Protein AF-A0A702IIJ9-F1 (afdb_monomer)

Foldseek 3Di:
DDDDDDDDDPDDDDDDDDDPVDDDDPAWDDDDLWIQGNVGWIADCVLVRDIPVVSVVVVCCVPPPPDVVVVVVVVVVVVCVVVVVVVCCCVVVPPDWDKDPDQWMKIADPVVRDIDTDHDDDPDDDDDDHPPD

Secondary structure (DSSP, 8-state):
-------SSSPPPP-----TT----SSPEEETTEEE-TTS-EEEGGGTSEEHHHHHHHHHHHHHSSHHHHHHHHHHHHHHHHHHHHHHHHHHS-S--EEE-SSSEEEE-TTT--EEEE----SSTT----S--

pLDDT: mean 83.51, std 12.26, range [48.66, 98.25]

Nearest PDB structures (foldseek):
  4a0t-assembly1_C  TM=9.825E-01  e=9.411E-02  Escherichia phage T7
  1o6w-assembly1_A  TM=2.059E-01  e=6.656E+00  Saccharomyces cerevisiae

Mean predicted aligned error: 14.14 Å

Sequence (133 aa):
MFIAVAFQDGGAVRIELRTANGLHMLTDIHFDNARMTTNGDIFSSVWGDNWLSIWITNQLNTRGTIDWINSELAIRDNNINTRATIDYVNQTFARKNTGSIQDWGWILDDSTGFIMQWGTLGNSNGTYNFPRA

Organism: NCBI:txid363569

Solvent-accessible surface area (backbone atoms only — not comparable to full-atom values): 8548 Å² total; per-residue (Å²): 137,86,85,88,82,88,76,94,64,99,68,88,84,83,82,84,87,83,55,100,85,54,90,83,66,97,52,64,50,72,58,84,92,27,34,37,43,75,88,70,45,38,37,27,65,94,45,72,72,29,42,44,65,59,40,50,52,51,55,45,51,60,73,69,71,46,60,64,60,49,52,54,46,53,54,49,50,54,53,48,55,55,48,51,52,51,51,49,45,54,67,76,61,40,70,69,63,47,69,46,96,53,81,57,18,36,40,35,39,63,88,77,68,48,72,52,75,51,60,72,88,61,102,58,90,85,71,83,80,66,88,69,134

Radius of gyration: 43.78 Å; Cα contacts (8 Å, |Δi|>4): 113; chains: 1; bounding box: 68×27×130 Å

Structure (mmCIF, N/CA/C/O backbone):
data_AF-A0A702IIJ9-F1
#
_entry.id   AF-A0A702IIJ9-F1
#
loop_
_atom_site.group_PDB
_atom_site.id
_atom_site.type_symbol
_atom_site.label_atom_id
_atom_site.label_alt_id
_atom_site.label_comp_id
_atom_site.label_asym_id
_atom_site.label_entity_id
_atom_site.label_seq_id
_atom_site.pdbx_PDB_ins_code
_atom_site.Cartn_x
_atom_site.Cartn_y
_atom_site.Cartn_z
_atom_site.occupancy
_atom_site.B_iso_or_equiv
_atom_site.auth_seq_id
_atom_site.auth_comp_id
_atom_site.auth_asym_id
_atom_site.auth_atom_id
_atom_site.pdbx_PDB_model_num
ATOM 1 N N . MET A 1 1 ? 31.260 4.445 -44.824 1.00 51.66 1 MET A N 1
ATOM 2 C CA . MET A 1 1 ? 31.973 3.276 -45.380 1.00 51.66 1 MET A CA 1
ATOM 3 C C . MET A 1 1 ? 31.012 2.106 -45.319 1.00 51.66 1 MET A C 1
ATOM 5 O O . MET A 1 1 ? 30.598 1.761 -44.223 1.00 51.66 1 MET A O 1
ATOM 9 N N . PHE A 1 2 ? 30.583 1.577 -46.461 1.00 48.66 2 PHE A N 1
ATOM 10 C CA . PHE A 1 2 ? 29.706 0.407 -46.504 1.00 48.66 2 PHE A CA 1
ATOM 11 C C . PHE A 1 2 ? 30.565 -0.811 -46.823 1.00 48.66 2 PHE A C 1
ATOM 13 O O . PHE A 1 2 ? 31.292 -0.803 -47.813 1.00 48.66 2 PHE A O 1
ATOM 20 N N . ILE A 1 3 ? 30.510 -1.829 -45.967 1.00 74.62 3 ILE A N 1
ATOM 21 C CA . ILE A 1 3 ? 31.056 -3.149 -46.274 1.00 74.62 3 ILE A CA 1
ATOM 22 C C . ILE A 1 3 ? 29.871 -3.989 -46.741 1.00 74.62 3 ILE A C 1
ATOM 24 O O . ILE A 1 3 ? 28.951 -4.244 -45.968 1.00 74.62 3 ILE A O 1
ATOM 28 N N . ALA A 1 4 ? 29.884 -4.389 -48.009 1.00 67.50 4 ALA A N 1
ATOM 29 C CA . ALA A 1 4 ? 28.966 -5.392 -48.525 1.00 67.50 4 ALA A CA 1
ATOM 30 C C . ALA A 1 4 ? 29.606 -6.773 -48.331 1.00 67.50 4 ALA A C 1
ATOM 32 O O . ALA A 1 4 ? 30.689 -7.029 -48.857 1.00 67.50 4 ALA A O 1
ATOM 33 N N . VAL A 1 5 ? 28.948 -7.648 -47.569 1.00 71.88 5 VAL A N 1
ATOM 34 C CA . VAL A 1 5 ? 29.331 -9.059 -47.417 1.00 71.88 5 VAL A CA 1
ATOM 35 C C . VAL A 1 5 ? 28.232 -9.905 -48.048 1.00 71.88 5 VAL A C 1
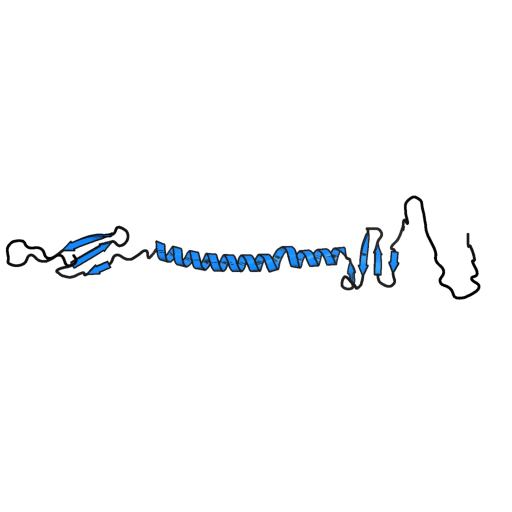ATOM 37 O O . VAL A 1 5 ? 27.071 -9.782 -47.666 1.00 71.88 5 VAL A O 1
ATOM 40 N N . ALA A 1 6 ? 28.589 -10.739 -49.025 1.00 70.94 6 ALA A N 1
ATOM 41 C CA . ALA A 1 6 ? 27.683 -11.724 -49.606 1.00 70.94 6 ALA A CA 1
ATOM 42 C C . ALA A 1 6 ? 27.906 -13.078 -48.921 1.00 70.94 6 ALA A C 1
ATOM 44 O O . ALA A 1 6 ? 29.044 -13.537 -48.819 1.00 70.94 6 ALA A O 1
ATOM 45 N N . PHE A 1 7 ? 26.827 -13.709 -48.460 1.00 73.00 7 PHE A N 1
ATOM 46 C CA . PHE A 1 7 ? 26.856 -15.051 -47.876 1.00 73.00 7 PHE A CA 1
ATOM 47 C C . PHE A 1 7 ? 26.282 -16.043 -48.884 1.00 73.00 7 PHE A C 1
ATOM 49 O O . PHE A 1 7 ? 25.257 -15.768 -49.506 1.00 73.00 7 PHE A O 1
ATOM 56 N N . GLN A 1 8 ? 26.986 -17.158 -49.081 1.00 71.94 8 GLN A N 1
ATOM 57 C CA . GLN A 1 8 ? 26.745 -18.057 -50.209 1.00 71.94 8 GLN A CA 1
ATOM 58 C C . GLN A 1 8 ? 25.573 -19.022 -49.980 1.00 71.94 8 GLN A C 1
ATOM 60 O O . GLN A 1 8 ? 24.972 -19.444 -50.954 1.00 71.94 8 GLN A O 1
ATOM 65 N N . ASP A 1 9 ? 25.187 -19.278 -48.726 1.00 73.62 9 ASP A N 1
ATOM 66 C CA . ASP A 1 9 ? 24.079 -20.162 -48.348 1.00 73.62 9 ASP A CA 1
ATOM 67 C C . ASP A 1 9 ? 23.432 -19.661 -47.044 1.00 73.62 9 ASP A C 1
ATOM 69 O O . ASP A 1 9 ? 24.112 -19.036 -46.229 1.00 73.62 9 ASP A O 1
ATOM 73 N N . GLY A 1 10 ? 22.129 -19.910 -46.849 1.00 72.69 10 GLY A N 1
ATOM 74 C CA . GLY A 1 10 ? 21.244 -19.324 -45.818 1.00 72.69 10 GLY A CA 1
ATOM 75 C C . GLY A 1 10 ? 21.543 -19.628 -44.337 1.00 72.69 10 GLY A C 1
ATOM 76 O O . GLY A 1 10 ? 20.629 -19.936 -43.576 1.00 72.69 10 GLY A O 1
ATOM 77 N N . GLY A 1 11 ? 22.803 -19.551 -43.913 1.00 76.19 11 GLY A N 1
ATOM 78 C CA . GLY A 1 11 ? 23.234 -19.641 -42.520 1.00 76.19 11 GLY A CA 1
ATOM 79 C C . GLY A 1 11 ? 23.024 -18.341 -41.733 1.00 76.19 11 GLY A C 1
ATOM 80 O O . GLY A 1 11 ? 22.911 -17.250 -42.292 1.00 76.19 11 GLY A O 1
ATOM 81 N N . ALA A 1 12 ? 22.983 -18.456 -40.404 1.00 77.31 12 ALA A N 1
ATOM 82 C CA . ALA A 1 12 ? 22.857 -17.309 -39.510 1.00 77.31 12 ALA A CA 1
ATOM 83 C C . ALA A 1 12 ? 24.134 -16.450 -39.521 1.00 77.31 12 ALA A C 1
ATOM 85 O O . ALA A 1 12 ? 25.235 -16.944 -39.275 1.00 77.31 12 ALA A O 1
ATOM 86 N N . VAL A 1 13 ? 23.982 -15.145 -39.756 1.00 80.38 13 VAL A N 1
ATOM 87 C CA . VAL A 1 13 ? 25.082 -14.180 -39.655 1.00 80.38 13 VAL A CA 1
ATOM 88 C C . VAL A 1 13 ? 25.262 -13.789 -38.192 1.00 80.38 13 VAL A C 1
ATOM 90 O O . VAL A 1 13 ? 24.379 -13.183 -37.585 1.00 80.38 13 VAL A O 1
ATOM 93 N N . ARG A 1 14 ? 26.424 -14.108 -37.619 1.00 84.81 14 ARG A N 1
ATOM 94 C CA . ARG A 1 14 ? 26.823 -13.619 -36.296 1.00 84.81 14 ARG A CA 1
ATOM 95 C C . ARG A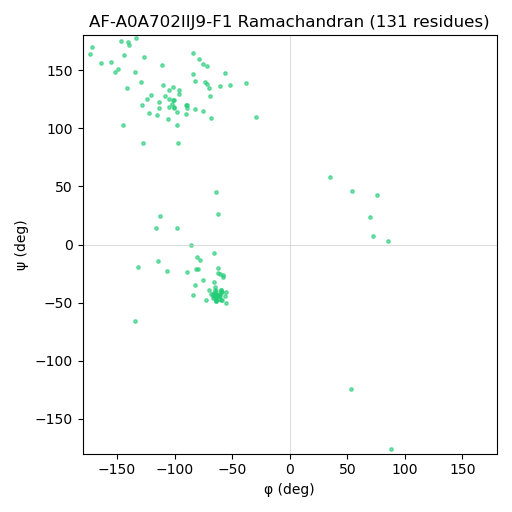 1 14 ? 27.568 -12.298 -36.457 1.00 84.81 14 ARG A C 1
ATOM 97 O O . ARG A 1 14 ? 28.636 -12.266 -37.060 1.00 84.81 14 ARG A O 1
ATOM 104 N N . ILE A 1 15 ? 27.022 -11.225 -35.891 1.00 83.06 15 ILE A N 1
ATOM 105 C CA . ILE A 1 15 ? 27.700 -9.927 -35.810 1.00 83.06 15 ILE A CA 1
ATOM 106 C C . ILE A 1 15 ? 28.187 -9.738 -34.377 1.00 83.06 15 ILE A C 1
ATOM 108 O O . ILE A 1 15 ? 27.392 -9.703 -33.441 1.00 83.06 15 ILE A O 1
ATOM 112 N N . GLU A 1 16 ? 29.501 -9.621 -34.205 1.00 85.81 16 GLU A N 1
ATOM 113 C CA . GLU A 1 16 ? 30.119 -9.284 -32.925 1.00 85.81 16 GLU A CA 1
ATOM 114 C C . GLU A 1 16 ? 30.543 -7.815 -32.921 1.00 85.81 16 GLU A C 1
ATOM 116 O O . GLU A 1 16 ? 31.367 -7.394 -33.733 1.00 85.81 16 GLU A O 1
ATOM 121 N N . LEU A 1 17 ? 30.007 -7.036 -31.982 1.00 82.00 17 LEU A N 1
ATOM 122 C CA . LEU A 1 17 ? 30.430 -5.660 -31.733 1.00 82.00 17 LEU A CA 1
ATOM 123 C C . LEU A 1 17 ? 31.258 -5.638 -30.446 1.00 82.00 17 LEU A C 1
ATOM 125 O O . LEU A 1 17 ? 30.721 -5.814 -29.353 1.00 82.00 17 LEU A O 1
ATOM 129 N N . ARG A 1 18 ? 32.575 -5.442 -30.569 1.00 82.44 18 ARG A N 1
ATOM 130 C CA . ARG A 1 18 ? 33.504 -5.398 -29.430 1.00 82.44 18 ARG A CA 1
ATOM 131 C C . ARG A 1 18 ? 34.282 -4.089 -29.440 1.00 82.44 18 ARG A C 1
ATOM 133 O O . ARG A 1 18 ? 34.937 -3.766 -30.426 1.00 82.44 18 ARG A O 1
ATOM 140 N N . THR A 1 19 ? 34.240 -3.355 -28.333 1.00 83.12 19 THR A N 1
ATOM 141 C CA . THR A 1 19 ? 35.100 -2.185 -28.096 1.00 83.12 19 THR A CA 1
ATOM 142 C C . THR A 1 19 ? 35.827 -2.351 -26.760 1.00 83.12 19 THR A C 1
ATOM 144 O O . THR A 1 19 ? 35.402 -3.151 -25.924 1.00 83.12 19 THR A O 1
ATOM 147 N N . ALA A 1 20 ? 36.911 -1.599 -26.542 1.00 87.81 20 ALA A N 1
ATOM 148 C CA . ALA A 1 20 ? 37.673 -1.643 -25.290 1.00 87.81 20 ALA A CA 1
ATOM 149 C C . ALA A 1 20 ? 36.843 -1.245 -24.052 1.00 87.81 20 ALA A C 1
ATOM 151 O O . ALA A 1 20 ? 37.143 -1.699 -22.953 1.00 87.81 20 ALA A O 1
ATOM 152 N N . ASN A 1 21 ? 35.783 -0.450 -24.240 1.00 87.94 21 ASN A N 1
ATOM 153 C CA . ASN A 1 21 ? 34.980 0.135 -23.162 1.00 87.94 21 ASN A CA 1
ATOM 154 C C . ASN A 1 21 ? 33.520 -0.359 -23.161 1.00 87.94 21 ASN A C 1
ATOM 156 O O . ASN A 1 21 ? 32.675 0.243 -22.504 1.00 87.94 21 ASN A O 1
ATOM 160 N N . GLY A 1 22 ? 33.208 -1.427 -23.904 1.00 84.25 22 GLY A N 1
ATOM 161 C CA . GLY A 1 22 ? 31.846 -1.957 -24.045 1.00 84.25 22 GLY A CA 1
ATOM 162 C C . GLY A 1 22 ? 31.032 -1.317 -25.177 1.00 84.25 22 GLY A C 1
ATOM 163 O O . GLY A 1 22 ? 31.536 -0.522 -25.971 1.00 84.25 22 GLY A O 1
ATOM 164 N N . LEU A 1 23 ? 29.763 -1.703 -25.299 1.00 85.81 23 LEU A N 1
ATOM 165 C CA . LEU A 1 23 ? 28.845 -1.142 -26.292 1.00 85.81 23 LEU A CA 1
ATOM 166 C C . LEU A 1 23 ? 28.124 0.067 -25.683 1.00 85.81 23 LEU A C 1
ATOM 168 O O . LEU A 1 23 ? 27.327 -0.095 -24.765 1.00 85.81 23 LEU A O 1
ATOM 172 N N . HIS A 1 24 ? 28.407 1.266 -26.192 1.00 85.75 24 HIS A N 1
ATOM 173 C CA . HIS A 1 24 ? 27.755 2.509 -25.764 1.00 85.75 24 HIS A CA 1
ATOM 174 C C . HIS A 1 24 ? 26.699 2.896 -26.792 1.00 85.75 24 HIS A C 1
ATOM 176 O O . HIS A 1 24 ? 27.020 3.042 -27.972 1.00 85.75 24 HIS A O 1
ATOM 182 N N . MET A 1 25 ? 25.453 3.065 -26.355 1.00 81.94 25 MET A N 1
ATOM 183 C CA . MET A 1 25 ? 24.362 3.516 -27.217 1.00 81.94 25 MET A CA 1
ATOM 184 C C . MET A 1 25 ? 23.987 4.952 -26.858 1.00 81.94 25 MET A C 1
ATOM 186 O O . MET A 1 25 ? 23.778 5.280 -25.696 1.00 81.94 25 MET A O 1
ATOM 190 N N . LEU A 1 26 ? 23.948 5.818 -27.871 1.00 88.94 26 LEU A N 1
ATOM 191 C CA . LEU A 1 26 ? 23.576 7.234 -27.734 1.00 88.94 26 LEU A CA 1
ATOM 192 C C . LEU A 1 26 ? 22.051 7.431 -27.682 1.00 88.94 26 LEU A C 1
ATOM 194 O O . LEU A 1 26 ? 21.575 8.527 -27.404 1.00 88.94 26 LEU A O 1
ATOM 198 N N . THR A 1 27 ? 21.301 6.372 -27.980 1.00 93.38 27 THR A N 1
ATOM 199 C CA . THR A 1 27 ? 19.841 6.321 -28.058 1.00 93.38 27 THR A CA 1
ATOM 200 C C . THR A 1 27 ? 19.344 5.009 -27.461 1.00 93.38 27 THR A C 1
ATOM 202 O O . THR A 1 27 ? 20.139 4.122 -27.145 1.00 93.38 27 THR A O 1
ATOM 205 N N . ASP A 1 28 ? 18.027 4.877 -27.356 1.00 94.81 28 ASP A N 1
ATOM 206 C CA . ASP A 1 28 ? 17.367 3.672 -26.869 1.00 94.81 28 ASP A CA 1
ATOM 207 C C . ASP A 1 28 ? 17.750 2.422 -27.676 1.00 94.81 28 ASP A C 1
ATOM 209 O O . ASP A 1 28 ? 17.974 2.472 -28.892 1.00 94.81 28 ASP A O 1
ATOM 213 N N . ILE A 1 29 ? 17.782 1.281 -26.987 1.00 93.75 29 ILE A N 1
ATOM 214 C CA . ILE A 1 29 ? 17.939 -0.043 -27.594 1.00 93.75 29 ILE A CA 1
ATOM 215 C C . ILE A 1 29 ? 16.561 -0.686 -27.673 1.00 93.75 29 ILE A C 1
ATOM 217 O O . ILE A 1 29 ? 15.947 -0.935 -26.638 1.00 93.75 29 ILE A O 1
ATOM 221 N N . HIS A 1 30 ? 16.089 -0.969 -28.885 1.00 95.38 30 HIS A N 1
ATOM 222 C CA . HIS A 1 30 ? 14.775 -1.562 -29.126 1.00 95.38 30 HIS A CA 1
ATOM 223 C C . HIS A 1 30 ? 14.875 -3.065 -29.410 1.00 95.38 30 HIS A C 1
ATOM 225 O O . HIS A 1 30 ? 15.698 -3.507 -30.211 1.00 95.38 30 HIS A O 1
ATOM 231 N N . PHE A 1 31 ? 13.981 -3.829 -28.791 1.00 94.81 31 PHE A N 1
ATOM 232 C CA . PHE A 1 31 ? 13.729 -5.244 -29.037 1.00 94.81 31 PHE A CA 1
ATOM 233 C C . PHE A 1 31 ? 12.231 -5.398 -29.290 1.00 94.81 31 PHE A C 1
ATOM 235 O O . PHE A 1 31 ? 11.453 -5.602 -28.357 1.00 94.81 31 PHE A O 1
ATOM 242 N N . ASP A 1 32 ? 11.833 -5.235 -30.554 1.00 95.56 32 ASP A N 1
ATOM 243 C CA . ASP A 1 32 ? 10.424 -5.078 -30.926 1.00 95.56 32 ASP A CA 1
ATOM 244 C C . ASP A 1 32 ? 9.775 -3.937 -30.104 1.00 95.56 32 ASP A C 1
ATOM 246 O O . ASP A 1 32 ? 10.307 -2.821 -30.082 1.00 95.56 32 ASP A O 1
ATOM 250 N N . ASN A 1 33 ? 8.677 -4.200 -29.389 1.00 94.81 33 ASN A N 1
ATOM 251 C CA . ASN A 1 33 ? 7.994 -3.206 -28.560 1.00 94.81 33 ASN A CA 1
ATOM 252 C C . ASN A 1 33 ? 8.687 -2.935 -27.206 1.00 94.81 33 ASN A C 1
ATOM 254 O O . ASN A 1 33 ? 8.367 -1.955 -26.528 1.00 94.81 33 ASN A O 1
ATOM 258 N N . ALA A 1 34 ? 9.634 -3.782 -26.790 1.00 97.94 34 ALA A N 1
ATOM 259 C CA . ALA A 1 34 ? 10.428 -3.555 -25.586 1.00 97.94 34 ALA A CA 1
ATOM 260 C C . ALA A 1 34 ? 11.613 -2.631 -25.888 1.00 97.94 34 ALA A C 1
ATOM 262 O O . ALA A 1 34 ? 12.186 -2.668 -26.978 1.00 97.94 34 ALA A O 1
ATOM 263 N N . ARG A 1 35 ? 12.014 -1.802 -24.921 1.00 96.69 35 ARG A N 1
ATOM 264 C CA . ARG A 1 35 ? 13.185 -0.929 -25.089 1.00 96.69 35 ARG A CA 1
ATOM 265 C C . ARG A 1 35 ? 13.879 -0.602 -23.778 1.00 96.69 35 ARG A C 1
ATOM 267 O O . ARG A 1 35 ? 13.224 -0.490 -22.745 1.00 96.69 35 ARG A O 1
ATOM 274 N N . MET A 1 36 ? 15.192 -0.409 -23.854 1.00 96.94 36 MET A N 1
ATOM 275 C CA . MET A 1 36 ? 16.000 0.190 -22.793 1.00 96.94 36 MET A CA 1
ATOM 276 C C . MET A 1 36 ? 16.359 1.618 -23.193 1.00 96.94 36 MET A C 1
ATOM 278 O O . MET A 1 36 ? 16.917 1.826 -24.272 1.00 96.94 36 MET A O 1
ATOM 282 N N . THR A 1 37 ? 16.051 2.585 -22.337 1.00 95.25 37 THR A N 1
ATOM 283 C CA . THR A 1 37 ? 16.351 4.002 -22.564 1.00 95.25 37 THR A CA 1
ATOM 284 C C . THR A 1 37 ? 17.774 4.369 -22.164 1.00 95.25 37 THR A C 1
ATOM 286 O O . THR A 1 37 ? 18.446 3.655 -21.419 1.00 95.25 37 THR A O 1
ATOM 289 N N . THR A 1 38 ? 18.236 5.537 -22.607 1.00 93.94 38 THR A N 1
ATOM 290 C CA . THR A 1 38 ? 19.573 6.071 -22.273 1.00 93.94 38 THR A CA 1
ATOM 291 C C . THR A 1 38 ? 19.798 6.333 -20.778 1.00 93.94 38 THR A C 1
ATOM 293 O O . THR A 1 38 ? 20.942 6.374 -20.333 1.00 93.94 38 THR A O 1
ATOM 296 N N . ASN A 1 39 ? 18.731 6.473 -19.986 1.00 94.12 39 ASN A N 1
ATOM 297 C CA . ASN A 1 39 ? 18.802 6.569 -18.523 1.00 94.12 39 ASN A CA 1
ATOM 298 C C . ASN A 1 39 ? 18.821 5.195 -17.812 1.00 94.12 39 ASN A C 1
ATOM 300 O O . ASN A 1 39 ? 18.869 5.157 -16.585 1.00 94.12 39 ASN A O 1
ATOM 304 N N . GLY A 1 40 ? 18.770 4.087 -18.560 1.00 94.38 40 GLY A N 1
ATOM 305 C CA . GLY A 1 40 ? 18.794 2.720 -18.036 1.00 94.38 40 GLY A CA 1
ATOM 306 C C . GLY A 1 40 ? 17.437 2.147 -17.613 1.00 94.38 40 GLY A C 1
ATOM 307 O O . GLY A 1 40 ? 17.400 1.019 -17.125 1.00 94.38 40 GLY A O 1
ATOM 308 N N . ASP A 1 41 ? 16.333 2.877 -17.791 1.00 97.44 41 ASP A N 1
ATOM 309 C CA . ASP A 1 41 ? 14.992 2.329 -17.561 1.00 97.44 41 ASP A CA 1
ATOM 310 C C . ASP A 1 41 ? 14.572 1.386 -18.701 1.00 97.44 41 ASP A C 1
ATOM 312 O O . ASP A 1 41 ? 15.073 1.463 -19.826 1.00 97.44 41 ASP A O 1
ATOM 316 N N . ILE A 1 42 ? 13.667 0.455 -18.405 1.00 98.00 42 ILE A N 1
ATOM 317 C CA . ILE A 1 42 ? 13.283 -0.618 -19.326 1.00 98.00 42 ILE A CA 1
ATOM 318 C C . ILE A 1 42 ? 11.767 -0.647 -19.461 1.00 98.00 42 ILE A C 1
ATOM 320 O O . ILE A 1 42 ? 11.055 -0.884 -18.489 1.00 98.00 42 ILE A O 1
ATOM 324 N N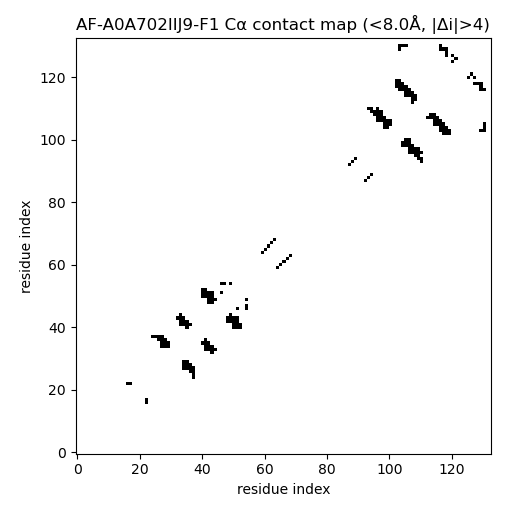 . PHE A 1 43 ? 11.268 -0.465 -20.679 1.00 98.19 43 PHE A N 1
ATOM 325 C CA . PHE A 1 43 ? 9.860 -0.640 -21.021 1.00 98.19 43 PHE A CA 1
ATOM 326 C C . PHE A 1 43 ? 9.624 -2.035 -21.605 1.00 98.19 43 PHE A C 1
ATOM 328 O O . PHE A 1 43 ? 10.367 -2.467 -22.490 1.00 98.19 43 PHE A O 1
ATOM 335 N N . SER A 1 44 ? 8.587 -2.734 -21.139 1.00 98.25 44 SER A N 1
ATOM 336 C CA . SER A 1 44 ? 8.202 -4.051 -21.663 1.00 98.25 44 SER A CA 1
ATOM 337 C C . SER A 1 44 ? 6.785 -4.446 -21.238 1.00 98.25 44 SER A C 1
ATOM 339 O O . SER A 1 44 ? 6.304 -4.033 -20.181 1.00 98.25 44 SER A O 1
ATOM 341 N N . SER A 1 45 ? 6.157 -5.336 -22.009 1.00 97.38 45 SER A N 1
ATOM 342 C CA . SER A 1 45 ? 4.901 -5.999 -21.639 1.00 97.38 45 SER A CA 1
ATOM 343 C C . SER A 1 45 ? 5.035 -6.872 -20.386 1.00 97.38 45 SER A C 1
ATOM 345 O O . SER A 1 45 ? 4.067 -7.036 -19.648 1.00 97.38 45 SER A O 1
ATOM 347 N N . VAL A 1 46 ? 6.248 -7.352 -20.069 1.00 97.25 46 VAL A N 1
ATOM 348 C CA . VAL A 1 46 ? 6.554 -8.069 -18.810 1.00 97.25 46 VAL A CA 1
ATOM 349 C C . VAL A 1 46 ? 6.239 -7.211 -17.577 1.00 97.25 46 VAL A C 1
ATOM 351 O O . VAL A 1 46 ? 5.882 -7.738 -16.526 1.00 97.25 46 VAL A O 1
ATOM 354 N N . TRP A 1 47 ? 6.307 -5.886 -17.717 1.00 96.62 47 TRP A N 1
ATOM 355 C CA . TRP A 1 47 ? 6.001 -4.915 -16.665 1.00 96.62 47 TRP A CA 1
ATOM 356 C C . TRP A 1 47 ? 4.574 -4.352 -16.775 1.00 96.62 47 TRP A C 1
ATOM 358 O O . TRP A 1 47 ? 4.261 -3.351 -16.132 1.00 96.62 47 TRP A O 1
ATOM 368 N N . GLY A 1 48 ? 3.707 -4.982 -17.581 1.00 96.12 48 GLY A N 1
ATOM 369 C CA . GLY A 1 48 ? 2.339 -4.528 -17.843 1.00 96.12 48 GLY A CA 1
ATOM 370 C C . GLY A 1 48 ? 2.273 -3.341 -18.802 1.00 96.12 48 GLY A C 1
ATOM 371 O O . GLY A 1 48 ? 1.548 -2.389 -18.534 1.00 96.12 48 GLY A O 1
ATOM 372 N N . ASP A 1 49 ? 3.075 -3.381 -19.872 1.00 96.94 49 ASP A N 1
ATOM 373 C CA . ASP A 1 49 ? 3.249 -2.286 -20.838 1.00 96.94 49 ASP A CA 1
ATOM 374 C C . ASP A 1 49 ? 3.641 -0.971 -20.151 1.00 96.94 49 ASP A C 1
ATOM 376 O O . ASP A 1 49 ? 3.095 0.104 -20.410 1.00 96.94 49 ASP A O 1
ATOM 380 N N . ASN A 1 50 ? 4.604 -1.075 -19.234 1.00 97.62 50 ASN A N 1
ATOM 381 C CA . ASN A 1 50 ? 5.053 0.030 -18.402 1.00 97.62 50 ASN A CA 1
ATOM 382 C C . ASN A 1 50 ? 6.579 0.023 -18.225 1.00 97.62 50 ASN A C 1
ATOM 384 O O . ASN A 1 50 ? 7.277 -0.912 -18.628 1.00 97.62 50 ASN A O 1
ATOM 388 N N . TRP A 1 51 ? 7.097 1.091 -17.627 1.00 98.19 51 TRP A N 1
ATOM 389 C CA . TRP A 1 51 ? 8.494 1.198 -17.227 1.00 98.19 51 TRP A CA 1
ATOM 390 C C . TRP A 1 51 ? 8.777 0.337 -15.995 1.00 98.19 51 TRP A C 1
ATOM 392 O O . TRP A 1 51 ? 7.982 0.305 -15.050 1.00 98.19 51 TRP A O 1
ATOM 402 N N . LEU A 1 52 ? 9.931 -0.332 -15.987 1.00 98.00 52 LEU A N 1
ATOM 403 C CA . LEU A 1 52 ? 10.399 -1.157 -14.877 1.00 98.00 52 LEU A CA 1
ATOM 404 C C . LEU A 1 52 ? 10.440 -0.351 -13.576 1.00 98.00 52 LEU A C 1
ATOM 406 O O . LEU A 1 52 ? 10.015 -0.855 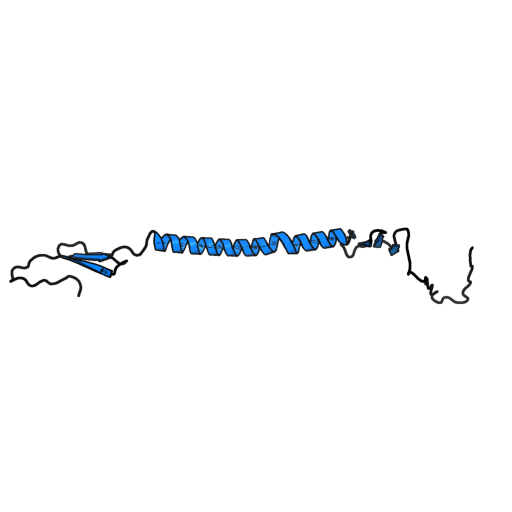-12.538 1.00 98.00 52 LEU A O 1
ATOM 410 N N . SER A 1 53 ? 10.890 0.905 -13.632 1.00 97.62 53 SER A N 1
ATOM 411 C CA . SER A 1 53 ? 10.889 1.811 -12.478 1.00 97.62 53 SER A CA 1
ATOM 412 C C . SER A 1 53 ? 9.496 1.961 -11.850 1.00 97.62 53 SER A C 1
ATOM 414 O O . SER A 1 53 ? 9.329 1.736 -10.651 1.00 97.62 53 SER A O 1
ATOM 416 N N . ILE A 1 54 ? 8.477 2.248 -12.665 1.00 97.31 54 ILE A N 1
ATOM 417 C CA . ILE A 1 54 ? 7.080 2.398 -12.234 1.00 97.31 54 ILE A CA 1
ATOM 418 C C . ILE A 1 54 ? 6.538 1.078 -11.687 1.00 97.31 54 ILE A C 1
ATOM 420 O O . ILE A 1 54 ? 5.894 1.059 -10.636 1.00 97.31 54 ILE A O 1
ATOM 424 N N . TRP A 1 55 ? 6.811 -0.037 -12.369 1.00 96.94 55 TRP A N 1
ATOM 425 C CA . TRP A 1 55 ? 6.393 -1.356 -11.904 1.00 96.94 55 TRP A CA 1
ATOM 426 C C . TRP A 1 55 ? 6.983 -1.671 -10.524 1.00 96.94 55 TRP A C 1
ATOM 428 O O . TRP A 1 55 ? 6.228 -2.034 -9.621 1.00 96.94 55 TRP A O 1
ATOM 438 N N . ILE A 1 56 ? 8.290 -1.453 -10.318 1.00 95.56 56 ILE A N 1
ATOM 439 C CA . ILE A 1 56 ? 8.956 -1.641 -9.019 1.00 95.56 56 ILE A CA 1
ATOM 440 C C . ILE A 1 56 ? 8.318 -0.745 -7.956 1.00 95.56 56 ILE A C 1
ATOM 442 O O . ILE A 1 56 ? 7.983 -1.235 -6.877 1.00 95.56 56 ILE A O 1
ATOM 446 N N . THR A 1 57 ? 8.101 0.542 -8.245 1.00 93.81 57 THR A N 1
ATOM 447 C CA . THR A 1 57 ? 7.435 1.467 -7.316 1.00 93.81 57 THR A CA 1
ATOM 448 C C . THR A 1 57 ? 6.057 0.953 -6.907 1.00 93.81 57 THR A C 1
ATOM 450 O O . THR A 1 57 ? 5.743 0.934 -5.719 1.00 93.81 57 THR A O 1
ATOM 453 N N . ASN A 1 58 ? 5.257 0.460 -7.851 1.00 91.38 58 ASN A N 1
ATOM 454 C CA . ASN A 1 58 ? 3.945 -0.109 -7.550 1.00 91.38 58 ASN A CA 1
ATOM 455 C C . ASN A 1 58 ? 4.051 -1.378 -6.693 1.00 91.38 58 ASN A C 1
ATOM 457 O O . ASN A 1 58 ? 3.336 -1.492 -5.700 1.00 91.38 58 ASN A O 1
ATOM 461 N N . GLN A 1 59 ? 4.978 -2.294 -7.006 1.00 89.56 59 GLN A N 1
ATOM 462 C CA . GLN A 1 59 ? 5.205 -3.496 -6.191 1.00 89.56 59 GLN A CA 1
ATOM 463 C C . GLN A 1 59 ? 5.606 -3.149 -4.752 1.00 89.56 59 GLN A C 1
ATOM 465 O O . GLN A 1 59 ? 5.139 -3.787 -3.806 1.00 89.56 59 GLN A O 1
ATOM 470 N N . LEU A 1 60 ? 6.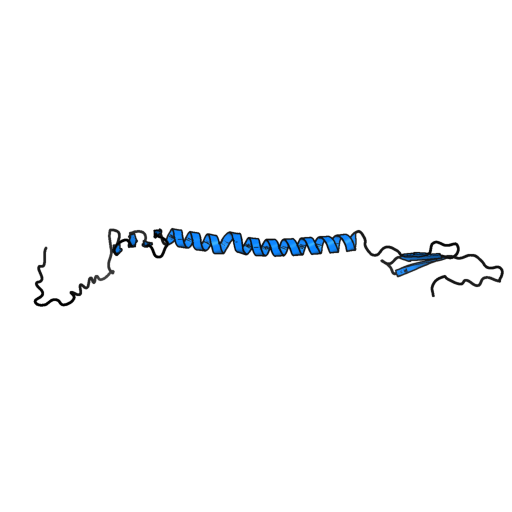461 -2.139 -4.575 1.00 88.12 60 LEU A N 1
ATOM 471 C CA . LEU A 1 60 ? 6.888 -1.672 -3.258 1.00 88.12 60 LEU A CA 1
ATOM 472 C C . LEU A 1 60 ? 5.758 -0.965 -2.508 1.00 88.12 60 LEU A C 1
ATOM 474 O O . LEU A 1 60 ? 5.606 -1.200 -1.315 1.00 88.12 60 LEU A O 1
ATOM 478 N N . ASN A 1 61 ? 4.928 -0.172 -3.187 1.00 83.38 61 ASN A N 1
ATOM 479 C CA . ASN A 1 61 ? 3.770 0.478 -2.570 1.00 83.38 61 ASN A CA 1
ATOM 480 C C . ASN A 1 61 ? 2.719 -0.539 -2.102 1.00 83.38 61 ASN A C 1
ATOM 482 O O . ASN A 1 61 ? 2.167 -0.399 -1.014 1.00 83.38 61 ASN A O 1
ATOM 486 N N . THR A 1 62 ? 2.479 -1.602 -2.873 1.00 80.94 62 THR A N 1
ATOM 487 C CA . THR A 1 62 ? 1.567 -2.681 -2.464 1.00 80.94 62 THR A CA 1
ATOM 488 C C . THR A 1 62 ? 2.128 -3.488 -1.291 1.00 80.94 62 THR A C 1
ATOM 490 O O . THR A 1 62 ? 1.397 -3.827 -0.365 1.00 80.94 62 THR A O 1
ATOM 493 N N . ARG A 1 63 ? 3.429 -3.813 -1.304 1.00 69.56 63 ARG A N 1
ATOM 494 C CA . ARG A 1 63 ? 4.036 -4.716 -0.306 1.00 69.56 63 ARG A CA 1
ATOM 495 C C . ARG A 1 63 ? 4.550 -4.010 0.949 1.00 69.56 63 ARG A C 1
ATOM 497 O O . ARG A 1 63 ? 4.711 -4.664 1.974 1.00 69.56 63 ARG A O 1
ATOM 504 N N . GLY A 1 64 ? 4.860 -2.720 0.861 1.00 65.88 64 GLY A N 1
ATOM 505 C CA . GLY A 1 64 ? 5.681 -2.014 1.841 1.00 65.88 64 GLY A CA 1
ATOM 506 C C . GLY A 1 64 ? 4.947 -1.057 2.775 1.00 65.88 64 GLY A C 1
ATOM 507 O O . GLY A 1 64 ? 5.488 -0.781 3.841 1.00 65.88 64 GLY A O 1
ATOM 508 N N . THR A 1 65 ? 3.761 -0.541 2.432 1.00 68.50 65 THR A N 1
ATOM 509 C CA . THR A 1 65 ? 3.281 0.675 3.122 1.00 68.50 65 THR A CA 1
ATOM 510 C C . THR A 1 65 ? 1.855 0.680 3.644 1.00 68.50 65 THR A C 1
ATOM 512 O O . THR A 1 65 ? 1.590 1.498 4.519 1.00 68.50 65 THR A O 1
ATOM 515 N N . ILE A 1 66 ? 0.933 -0.172 3.187 1.00 69.88 66 ILE A N 1
ATOM 516 C CA . ILE A 1 66 ? -0.480 0.013 3.570 1.00 69.88 66 ILE A CA 1
ATOM 517 C C . ILE A 1 66 ? -1.127 -1.300 3.997 1.00 69.88 66 ILE A C 1
ATOM 519 O O . ILE A 1 66 ? -1.421 -1.461 5.174 1.00 69.88 66 ILE A O 1
ATOM 523 N N . ASP A 1 67 ? -1.290 -2.279 3.114 1.00 82.94 67 ASP A N 1
ATOM 524 C CA . ASP A 1 67 ? -2.248 -3.356 3.408 1.00 82.94 67 ASP A CA 1
ATOM 525 C C . ASP A 1 67 ? -1.784 -4.329 4.496 1.00 82.94 67 ASP A C 1
ATOM 527 O O . ASP A 1 67 ? -2.525 -4.607 5.440 1.00 82.94 67 ASP A O 1
ATOM 531 N N . TRP A 1 68 ? -0.541 -4.816 4.416 1.00 84.19 68 TRP A N 1
ATOM 532 C CA . TRP A 1 68 ? -0.028 -5.749 5.424 1.00 84.19 68 TRP A CA 1
ATOM 533 C C . TRP A 1 68 ? 0.122 -5.078 6.795 1.00 84.19 68 TRP A C 1
ATOM 535 O O . TRP A 1 68 ? -0.350 -5.606 7.798 1.00 84.19 68 TRP A O 1
ATOM 545 N N . ILE A 1 69 ? 0.708 -3.878 6.838 1.00 86.38 69 ILE A N 1
ATOM 546 C CA . ILE A 1 69 ? 0.869 -3.117 8.084 1.00 86.38 69 ILE A CA 1
ATOM 547 C C . ILE A 1 69 ? -0.499 -2.786 8.690 1.00 86.38 69 ILE A C 1
ATOM 549 O O . ILE A 1 69 ? -0.688 -2.988 9.886 1.00 86.38 69 ILE A O 1
ATOM 553 N N . ASN A 1 70 ? -1.470 -2.342 7.888 1.00 88.56 70 ASN A N 1
ATOM 554 C CA . ASN A 1 70 ? -2.817 -2.041 8.376 1.00 88.56 70 ASN A CA 1
ATOM 555 C C . ASN A 1 70 ? -3.534 -3.290 8.893 1.00 88.56 70 ASN A C 1
ATOM 557 O O . ASN A 1 70 ? -4.226 -3.206 9.903 1.00 88.56 70 ASN A O 1
ATOM 561 N N . SER A 1 71 ? -3.342 -4.450 8.257 1.00 90.06 71 SER A N 1
ATOM 562 C CA . SER A 1 71 ? -3.866 -5.725 8.758 1.00 90.06 71 SER A CA 1
ATOM 563 C C . SER A 1 71 ? -3.275 -6.075 10.128 1.00 90.06 71 SER A C 1
ATOM 565 O O . SER A 1 71 ? -4.010 -6.409 11.057 1.00 90.06 71 SER A O 1
ATOM 567 N N . GLU A 1 72 ? -1.955 -5.954 10.285 1.00 92.25 72 GLU A N 1
ATOM 568 C CA . GLU A 1 72 ? -1.277 -6.195 11.564 1.00 92.25 72 GLU A CA 1
ATOM 569 C C . GLU A 1 72 ? -1.709 -5.195 12.651 1.00 92.25 72 GLU A C 1
ATOM 571 O O . GLU A 1 72 ? -1.914 -5.580 13.805 1.00 92.25 72 GLU A O 1
ATOM 576 N N . LEU A 1 73 ? -1.882 -3.915 12.305 1.00 92.25 73 LEU A N 1
ATOM 577 C CA . LEU A 1 73 ? -2.364 -2.884 13.229 1.00 92.25 73 LEU A CA 1
ATOM 578 C C . LEU A 1 73 ? -3.818 -3.125 13.644 1.00 92.25 73 LEU A C 1
ATOM 580 O O . LEU A 1 73 ? -4.111 -3.070 14.833 1.00 92.25 73 LEU A O 1
ATOM 584 N N . ALA A 1 74 ? -4.698 -3.503 12.714 1.00 94.31 74 ALA A N 1
ATOM 585 C CA . ALA A 1 74 ? -6.087 -3.835 13.026 1.00 94.31 74 ALA A CA 1
ATOM 586 C C . ALA A 1 74 ? -6.192 -5.009 14.018 1.00 94.31 74 ALA A C 1
ATOM 588 O O . ALA A 1 74 ? -7.009 -4.986 14.940 1.00 94.31 74 ALA A O 1
ATOM 589 N N . ILE A 1 75 ? -5.332 -6.025 13.880 1.00 95.44 75 ILE A N 1
ATOM 590 C CA . ILE A 1 75 ? -5.245 -7.133 14.843 1.00 95.44 75 ILE A CA 1
ATOM 591 C C . ILE A 1 75 ? -4.792 -6.622 16.219 1.00 95.44 75 ILE A C 1
ATOM 593 O O . ILE A 1 75 ? -5.376 -6.993 17.242 1.00 95.44 75 ILE A O 1
ATOM 597 N N . ARG A 1 76 ? -3.767 -5.761 16.267 1.00 95.06 76 ARG A N 1
ATOM 598 C CA . ARG A 1 76 ? -3.279 -5.172 17.526 1.00 95.06 76 ARG A CA 1
ATOM 599 C C . ARG A 1 76 ? -4.344 -4.318 18.206 1.00 95.06 76 ARG A C 1
ATOM 601 O O . ARG A 1 76 ? -4.533 -4.482 19.408 1.00 95.06 76 ARG A O 1
ATOM 608 N N . ASP A 1 77 ? -5.063 -3.488 17.462 1.00 95.75 77 ASP A N 1
ATOM 609 C CA . ASP A 1 77 ? -6.116 -2.619 17.991 1.00 95.75 77 ASP A CA 1
ATOM 610 C C . ASP A 1 77 ? -7.267 -3.433 18.587 1.00 95.75 77 ASP A C 1
ATOM 612 O O . ASP A 1 77 ? -7.700 -3.165 19.707 1.00 95.75 77 ASP A O 1
ATOM 616 N N . ASN A 1 78 ? -7.707 -4.499 17.912 1.00 93.25 78 ASN A N 1
ATOM 617 C CA . ASN A 1 78 ? -8.725 -5.410 18.447 1.00 93.25 78 ASN A CA 1
ATOM 618 C C . ASN A 1 78 ? -8.279 -6.077 19.758 1.00 93.25 78 ASN A C 1
ATOM 620 O O . ASN A 1 78 ? -9.050 -6.160 20.723 1.00 93.25 78 ASN A O 1
ATOM 624 N N . ASN A 1 79 ? -7.018 -6.511 19.823 1.00 94.25 79 ASN A N 1
ATOM 625 C CA . ASN A 1 79 ? -6.444 -7.096 21.032 1.00 94.25 79 ASN A CA 1
ATOM 626 C C . ASN A 1 79 ? -6.338 -6.068 22.170 1.00 94.25 79 ASN A C 1
ATOM 628 O O . ASN A 1 79 ? -6.652 -6.390 23.318 1.00 94.25 79 ASN A O 1
ATOM 632 N N . ILE A 1 80 ? -5.930 -4.832 21.867 1.00 94.06 80 ILE A N 1
ATOM 633 C CA . ILE A 1 80 ? -5.858 -3.730 22.835 1.00 94.06 80 ILE A CA 1
ATOM 634 C C . ILE A 1 80 ? -7.255 -3.384 23.353 1.00 94.06 80 ILE A C 1
ATOM 636 O O . ILE A 1 80 ? -7.441 -3.340 24.565 1.00 94.06 80 ILE A O 1
ATOM 640 N N . ASN A 1 81 ? -8.245 -3.222 22.475 1.00 91.81 81 ASN A N 1
ATOM 641 C CA . ASN A 1 81 ? -9.627 -2.903 22.849 1.00 91.81 81 ASN A CA 1
ATOM 642 C C . ASN A 1 81 ? -10.232 -3.964 23.777 1.00 91.81 81 ASN A C 1
ATOM 644 O O . ASN A 1 81 ? -10.885 -3.640 24.773 1.00 91.81 81 ASN A O 1
ATOM 648 N N . THR A 1 82 ? -9.962 -5.239 23.489 1.00 90.81 82 THR A N 1
ATOM 649 C CA . THR A 1 82 ? -10.408 -6.359 24.326 1.00 90.81 82 THR A CA 1
ATOM 650 C C . THR A 1 82 ? -9.768 -6.299 25.715 1.00 90.81 82 THR A C 1
ATOM 652 O O . THR A 1 82 ? -10.464 -6.370 26.728 1.00 90.81 82 THR A O 1
ATOM 655 N N . ARG A 1 83 ? -8.443 -6.116 25.782 1.00 88.88 83 ARG A N 1
ATOM 656 C CA . ARG A 1 83 ? -7.699 -6.048 27.050 1.00 88.88 83 ARG A CA 1
ATOM 657 C C . ARG A 1 83 ? -8.059 -4.816 27.875 1.00 88.88 83 ARG A C 1
ATOM 659 O O . ARG A 1 83 ? -8.297 -4.950 29.067 1.00 88.88 83 ARG A O 1
ATOM 666 N N . ALA A 1 84 ?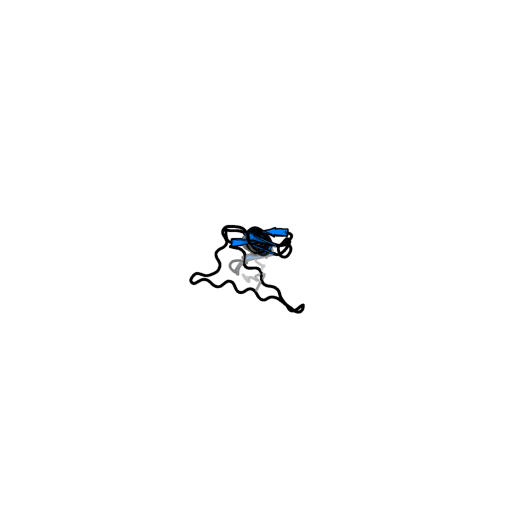 -8.161 -3.650 27.243 1.00 88.44 84 ALA A N 1
ATOM 667 C CA . ALA A 1 84 ? -8.534 -2.401 27.899 1.00 88.44 84 ALA A CA 1
ATOM 668 C C . ALA A 1 84 ? -9.922 -2.496 28.547 1.00 88.44 84 ALA A C 1
ATOM 670 O O . ALA A 1 84 ? -10.111 -2.018 29.661 1.00 88.44 84 ALA A O 1
ATOM 671 N N . THR A 1 85 ? -10.875 -3.166 27.892 1.00 85.44 85 THR A N 1
ATOM 672 C CA . THR A 1 85 ? -12.215 -3.399 28.451 1.00 85.44 85 THR A CA 1
ATOM 673 C C . THR A 1 85 ? -12.160 -4.293 29.691 1.00 85.44 85 THR A C 1
ATOM 675 O O . THR A 1 85 ? -12.772 -3.974 30.709 1.00 85.44 85 THR A O 1
ATOM 678 N N . ILE A 1 86 ? -11.406 -5.393 29.630 1.00 83.31 86 ILE A N 1
ATOM 679 C CA . ILE A 1 86 ? -11.247 -6.326 30.756 1.00 83.31 86 ILE A CA 1
ATOM 680 C C . ILE A 1 86 ? -10.544 -5.640 31.932 1.00 83.31 86 ILE A C 1
ATOM 682 O O . ILE A 1 86 ? -11.032 -5.712 33.057 1.00 83.31 86 ILE A O 1
ATOM 686 N N . ASP A 1 87 ? -9.443 -4.934 31.679 1.00 83.19 87 ASP A N 1
ATOM 687 C CA . ASP A 1 87 ? -8.685 -4.227 32.713 1.00 83.19 87 ASP A CA 1
ATOM 688 C C . ASP A 1 87 ? -9.512 -3.101 33.344 1.00 83.19 87 ASP A C 1
ATOM 690 O O . ASP A 1 87 ? -9.544 -2.977 34.569 1.00 83.19 87 ASP A O 1
ATOM 694 N N . TYR A 1 88 ? -10.247 -2.325 32.537 1.00 80.50 88 TYR A N 1
ATOM 695 C CA . TYR A 1 88 ? -11.150 -1.290 33.038 1.00 80.50 88 TYR A CA 1
ATOM 696 C C . TYR A 1 88 ? -12.252 -1.873 33.927 1.00 80.50 88 TYR A C 1
ATOM 698 O O . TYR A 1 88 ? -12.511 -1.334 35.002 1.00 80.50 88 TYR A O 1
ATOM 706 N N . VAL A 1 89 ? -12.880 -2.983 33.521 1.00 80.12 89 VAL A N 1
ATOM 707 C CA . VAL A 1 89 ? -13.892 -3.666 34.340 1.00 80.12 89 VAL A CA 1
ATOM 708 C C . VAL A 1 89 ? -13.274 -4.206 35.629 1.00 80.12 89 VAL A C 1
ATOM 710 O O . VAL A 1 89 ? -13.842 -4.006 36.700 1.00 80.12 89 VAL A O 1
ATOM 713 N N . ASN A 1 90 ? -12.093 -4.818 35.552 1.00 77.19 90 ASN A N 1
ATOM 714 C CA . ASN A 1 90 ? -11.398 -5.373 36.712 1.00 77.19 90 ASN A CA 1
ATOM 715 C C . ASN A 1 90 ? -10.943 -4.304 37.712 1.00 77.19 90 ASN A C 1
ATOM 717 O O . ASN A 1 90 ? -10.915 -4.592 38.902 1.00 77.19 90 ASN A O 1
ATOM 721 N N . GLN A 1 91 ? -10.594 -3.094 37.264 1.00 72.38 91 GLN A N 1
ATOM 722 C CA . GLN A 1 91 ? -10.218 -1.986 38.150 1.00 72.38 91 GLN A CA 1
ATOM 723 C C . GLN A 1 91 ? -11.435 -1.213 38.673 1.00 72.38 91 GLN A C 1
ATOM 725 O O . GLN A 1 91 ? -11.500 -0.891 39.855 1.00 72.38 91 GLN A O 1
ATOM 730 N N . THR A 1 92 ? -12.412 -0.922 37.811 1.00 72.56 92 THR A N 1
ATOM 731 C CA . THR A 1 92 ? -13.560 -0.056 38.144 1.00 72.56 92 THR A CA 1
ATOM 732 C C . THR A 1 92 ? -14.655 -0.809 38.893 1.00 72.56 92 THR A C 1
ATOM 734 O O . THR A 1 92 ? -15.306 -0.258 39.777 1.00 72.56 92 THR A O 1
ATOM 737 N N . PHE A 1 93 ? -14.851 -2.083 38.554 1.00 67.75 93 PHE A N 1
ATOM 738 C CA . PHE A 1 93 ? -15.790 -2.987 39.215 1.00 67.75 93 PHE A CA 1
ATOM 739 C C . PHE A 1 93 ? -15.065 -4.109 39.963 1.00 67.75 93 PHE A C 1
ATOM 741 O O . PHE A 1 93 ? -15.654 -5.175 40.162 1.00 67.75 93 PHE A O 1
ATOM 748 N N . ALA A 1 94 ? -13.806 -3.869 40.361 1.00 64.44 94 ALA A N 1
ATOM 749 C CA . ALA A 1 94 ? -13.011 -4.758 41.206 1.00 64.44 94 ALA A CA 1
ATOM 750 C C . ALA A 1 94 ? -13.876 -5.406 42.301 1.00 64.44 94 ALA A C 1
ATOM 752 O O . ALA A 1 94 ? -14.771 -4.751 42.844 1.00 64.44 94 ALA A O 1
ATOM 753 N N . ARG A 1 95 ? -13.631 -6.705 42.553 1.00 66.25 95 ARG A N 1
ATOM 754 C CA . ARG A 1 95 ? -14.470 -7.639 43.334 1.00 66.25 95 ARG A CA 1
ATOM 755 C C . ARG A 1 95 ? -15.273 -6.922 44.424 1.00 66.25 95 ARG A C 1
ATOM 757 O O . ARG A 1 95 ? -14.727 -6.428 45.403 1.00 66.25 95 ARG A O 1
ATOM 764 N N . LYS A 1 96 ? -16.592 -6.844 44.221 1.00 74.81 96 LYS A N 1
ATOM 765 C CA . LYS A 1 96 ? -17.494 -6.174 45.160 1.00 74.81 96 LYS A CA 1
ATOM 766 C C . LYS A 1 96 ? -17.417 -6.856 46.521 1.00 74.81 96 LYS A C 1
ATOM 768 O O . LYS A 1 96 ? -17.490 -8.083 46.597 1.00 74.81 96 LYS A O 1
ATOM 773 N N . ASN A 1 97 ? -17.366 -6.050 47.575 1.00 85.50 97 ASN A N 1
ATOM 774 C CA . ASN A 1 97 ? -17.535 -6.529 48.941 1.00 85.50 97 ASN A CA 1
ATOM 775 C C . ASN A 1 97 ? -18.825 -7.352 49.034 1.00 85.50 97 ASN A C 1
ATOM 777 O O . ASN A 1 97 ? -19.856 -6.985 48.462 1.00 85.50 97 ASN A O 1
ATOM 781 N N . THR A 1 98 ? -18.758 -8.480 49.733 1.00 86.62 98 THR A N 1
ATOM 782 C CA . THR A 1 98 ? -19.896 -9.393 49.908 1.00 86.62 98 THR A CA 1
ATOM 783 C C . THR A 1 98 ? -20.360 -9.363 51.354 1.00 86.62 98 THR A C 1
ATOM 785 O O . THR A 1 98 ? -19.589 -9.021 52.246 1.00 86.62 98 THR A O 1
ATOM 788 N N . GLY A 1 99 ? -21.627 -9.675 51.612 1.00 88.69 99 GLY A N 1
ATOM 789 C CA . GLY A 1 99 ? -22.142 -9.635 52.974 1.00 88.69 99 GLY A CA 1
ATOM 790 C C . GLY A 1 99 ? -23.557 -10.165 53.116 1.00 88.69 99 GLY A C 1
ATOM 791 O O . GLY A 1 99 ? -24.294 -10.286 52.137 1.00 88.69 99 GLY A O 1
ATOM 792 N N . SER A 1 100 ? -23.923 -10.451 54.362 1.00 90.00 100 SER A N 1
ATOM 793 C CA . SER A 1 100 ? -25.292 -10.741 54.783 1.00 90.00 100 SER A CA 1
ATOM 794 C C . SER A 1 100 ? -25.743 -9.644 55.740 1.00 90.00 100 SER A C 1
ATOM 796 O O . SER A 1 100 ? -25.213 -9.534 56.846 1.00 90.00 100 SER A O 1
ATOM 798 N N . ILE A 1 101 ? -26.700 -8.819 55.307 1.00 89.88 101 ILE A N 1
ATOM 799 C CA . ILE A 1 101 ? -27.224 -7.698 56.095 1.00 89.88 101 ILE A CA 1
ATOM 800 C C . ILE A 1 101 ? -28.512 -8.148 56.785 1.00 89.88 101 ILE A C 1
ATOM 802 O O . ILE A 1 101 ? -29.607 -8.022 56.242 1.00 89.88 101 ILE A O 1
ATOM 806 N N . GLN A 1 102 ? -28.345 -8.741 57.962 1.00 86.50 102 GLN A N 1
ATOM 807 C CA . GLN A 1 102 ? -29.416 -9.212 58.843 1.00 86.50 102 GLN A CA 1
ATOM 808 C C . GLN A 1 102 ? -29.120 -8.760 60.286 1.00 86.50 102 GLN A C 1
ATOM 810 O O . GLN A 1 102 ? -28.059 -8.181 60.545 1.00 86.50 102 GLN A O 1
ATOM 815 N N . ASP A 1 103 ? -30.024 -9.057 61.227 1.00 84.12 103 ASP A N 1
ATOM 816 C CA . ASP A 1 103 ? -29.850 -8.768 62.666 1.00 84.12 103 ASP A CA 1
ATOM 817 C C . ASP A 1 103 ? -28.588 -9.442 63.253 1.00 84.12 103 ASP A C 1
ATOM 819 O O . ASP A 1 103 ? -27.967 -8.940 64.191 1.00 84.12 103 ASP A O 1
ATOM 823 N N . TRP A 1 104 ? -28.158 -10.544 62.636 1.00 84.06 104 TRP A N 1
ATOM 824 C CA . TRP A 1 104 ? -26.834 -11.157 62.751 1.00 84.06 104 TRP A CA 1
ATOM 825 C C . TRP A 1 104 ? -26.204 -11.232 61.362 1.00 84.06 104 TRP A C 1
ATOM 827 O O . TRP A 1 104 ? -26.686 -11.927 60.469 1.00 84.06 104 TRP A O 1
ATOM 837 N N . GLY A 1 105 ? -25.136 -10.480 61.146 1.00 87.56 105 GLY A N 1
ATOM 838 C CA . GLY A 1 105 ? -24.654 -10.203 59.803 1.00 87.56 105 GLY A CA 1
ATOM 839 C C . GLY A 1 105 ? -23.149 -10.080 59.708 1.00 87.56 105 GLY A C 1
ATOM 840 O O . GLY A 1 105 ? -22.416 -10.159 60.696 1.00 87.56 105 GLY A O 1
ATOM 841 N N . TRP A 1 106 ? -22.692 -9.924 58.473 1.00 90.06 106 TRP A N 1
ATOM 842 C CA . TRP A 1 106 ? -21.282 -9.760 58.161 1.00 90.06 106 TRP A CA 1
ATOM 843 C C . TRP A 1 106 ? -21.078 -9.017 56.848 1.00 90.06 106 TRP A C 1
ATOM 845 O O . TRP A 1 106 ? -21.928 -9.050 55.955 1.00 90.06 106 TRP A O 1
ATOM 855 N N . ILE A 1 107 ? -19.902 -8.410 56.723 1.00 91.12 107 ILE A N 1
ATOM 856 C CA . ILE A 1 107 ? -19.336 -7.918 55.468 1.00 91.12 107 ILE A CA 1
ATOM 857 C C . ILE A 1 107 ? -17.903 -8.440 55.316 1.00 91.12 107 ILE A C 1
ATOM 859 O O . ILE A 1 107 ? -17.153 -8.496 56.290 1.00 91.12 107 ILE A O 1
ATOM 863 N N . LEU A 1 108 ? -17.541 -8.832 54.097 1.00 88.75 108 LEU A N 1
ATOM 864 C CA . LEU A 1 108 ? -16.195 -9.179 53.649 1.00 88.75 108 LEU A CA 1
ATOM 865 C C . LEU A 1 108 ? -15.766 -8.128 52.632 1.00 88.75 108 LEU A C 1
ATOM 867 O O . LEU A 1 108 ? -16.380 -8.006 51.566 1.00 88.75 108 LEU A O 1
ATOM 871 N N . ASP A 1 109 ? -14.705 -7.404 52.961 1.00 88.25 109 ASP A N 1
ATOM 872 C CA . ASP A 1 109 ? -13.935 -6.674 51.970 1.00 88.25 109 ASP A CA 1
ATOM 873 C C . ASP A 1 109 ? -13.084 -7.669 51.192 1.00 88.25 109 ASP A C 1
ATOM 875 O O . ASP A 1 109 ? -12.199 -8.332 51.731 1.00 88.25 109 ASP A O 1
ATOM 879 N N . ASP A 1 110 ? -13.382 -7.790 49.910 1.00 81.38 110 ASP A N 1
ATOM 880 C CA . ASP A 1 110 ? -12.744 -8.777 49.062 1.00 81.38 110 ASP A CA 1
ATOM 881 C C . ASP A 1 110 ? -11.344 -8.328 48.594 1.00 81.38 110 ASP A C 1
ATOM 883 O O . ASP A 1 110 ? -10.482 -9.158 48.302 1.00 81.38 110 ASP A O 1
ATOM 887 N N . SER A 1 111 ? -11.071 -7.019 48.629 1.00 80.12 111 SER A N 1
ATOM 888 C CA . SER A 1 111 ? -9.768 -6.457 48.267 1.00 80.12 111 SER A CA 1
ATOM 889 C C . SER A 1 111 ? -8.693 -6.676 49.337 1.00 80.12 111 SER A C 1
ATOM 891 O O . SER A 1 111 ? -7.515 -6.817 49.008 1.00 80.12 111 SER A O 1
ATOM 893 N N . THR A 1 112 ? -9.089 -6.741 50.612 1.00 84.06 112 THR A N 1
ATOM 894 C CA . THR A 1 112 ? -8.172 -6.908 51.755 1.00 84.06 112 THR A CA 1
ATOM 895 C C . THR A 1 112 ? -8.355 -8.230 52.496 1.00 84.06 112 THR A C 1
ATOM 897 O O . THR A 1 112 ? -7.504 -8.609 53.300 1.00 84.06 112 THR A O 1
ATOM 900 N N . GLY A 1 113 ? -9.460 -8.938 52.254 1.00 85.19 113 GLY A N 1
ATOM 901 C CA . GLY A 1 113 ? -9.868 -10.098 53.044 1.00 85.19 113 GLY A CA 1
ATOM 902 C C . GLY A 1 113 ? -10.393 -9.734 54.437 1.00 85.19 113 GLY A C 1
ATOM 903 O O . GLY A 1 113 ? -10.618 -10.629 55.251 1.00 85.19 113 GLY A O 1
ATOM 904 N N . PHE A 1 114 ? -10.572 -8.444 54.740 1.00 88.56 114 PHE A N 1
ATOM 905 C CA . PHE A 1 114 ? -11.050 -7.986 56.038 1.00 88.56 114 PHE A CA 1
ATOM 906 C C . PHE A 1 114 ? -12.527 -8.333 56.243 1.00 88.56 114 PHE A C 1
ATOM 908 O O . PHE A 1 114 ? -13.362 -8.102 55.369 1.00 88.56 114 PHE A O 1
ATOM 915 N N . ILE A 1 115 ? -12.864 -8.859 57.422 1.00 88.94 115 ILE A N 1
ATOM 916 C CA . ILE A 1 115 ? -14.227 -9.268 57.768 1.00 88.94 115 ILE A CA 1
ATOM 917 C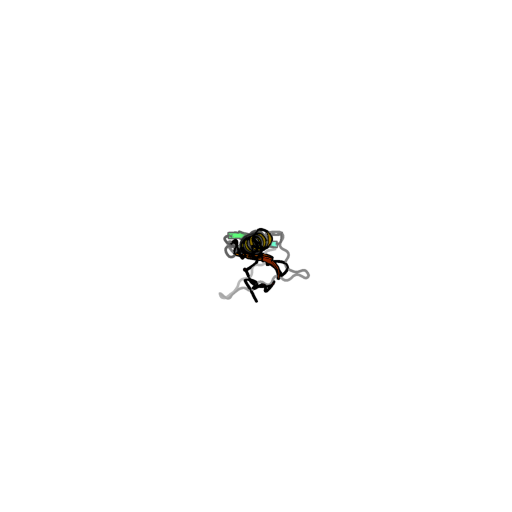 C . ILE A 1 115 ? -14.696 -8.475 58.988 1.00 88.94 115 ILE A C 1
ATOM 919 O O . ILE A 1 115 ? -14.038 -8.485 60.027 1.00 88.94 115 ILE A O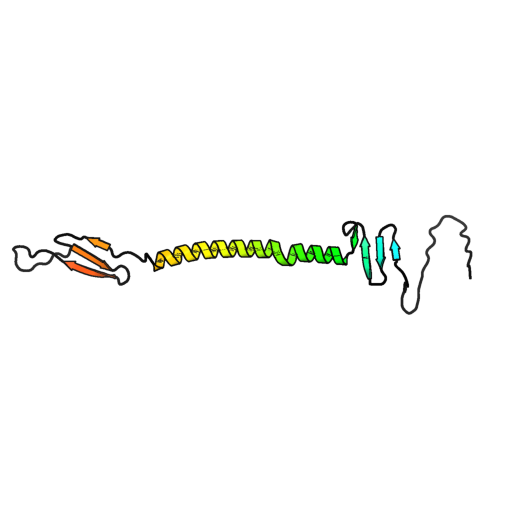 1
ATOM 923 N N . MET A 1 116 ? -15.875 -7.857 58.885 1.00 89.50 116 MET A N 1
ATOM 924 C CA . MET A 1 116 ? -16.622 -7.353 60.043 1.00 89.50 116 MET A CA 1
ATOM 925 C C . MET A 1 116 ? -17.871 -8.202 60.249 1.00 89.50 116 MET A C 1
ATOM 927 O O . MET A 1 116 ? -18.567 -8.517 59.284 1.00 89.50 116 MET A O 1
ATOM 931 N N . GLN A 1 117 ? -18.172 -8.554 61.498 1.00 88.44 117 GLN A N 1
ATOM 932 C CA . GLN A 1 117 ? -19.332 -9.375 61.857 1.00 88.44 117 GLN A CA 1
ATOM 933 C C . GLN A 1 117 ? -20.069 -8.770 63.058 1.00 88.44 117 GLN A C 1
ATOM 935 O O . GLN A 1 117 ? -19.443 -8.157 63.923 1.00 88.44 117 GLN A O 1
ATOM 940 N N . TRP A 1 118 ? -21.388 -8.954 63.118 1.00 86.00 118 TRP A N 1
ATOM 941 C CA . TRP A 1 118 ? -22.248 -8.501 64.216 1.00 86.00 118 TRP A CA 1
ATOM 942 C C . TRP A 1 118 ? -23.378 -9.500 64.495 1.00 86.00 118 TRP A C 1
ATOM 944 O O . TRP A 1 118 ? -23.698 -10.350 63.665 1.00 86.00 118 TRP A O 1
ATOM 954 N N . GLY A 1 119 ? -24.002 -9.391 65.669 1.00 80.56 119 GLY A N 1
ATOM 955 C CA . GLY A 1 119 ? -25.137 -10.223 66.063 1.00 80.56 119 GLY A CA 1
ATOM 956 C C . GLY A 1 119 ? -25.796 -9.762 67.356 1.00 80.56 119 GLY A C 1
ATOM 957 O O . GLY A 1 119 ? -25.277 -8.897 68.063 1.00 80.56 119 GLY A O 1
ATOM 958 N N . THR A 1 120 ? -26.958 -10.337 67.657 1.00 74.25 120 THR A N 1
ATOM 959 C CA . THR A 1 120 ? -27.738 -10.013 68.855 1.00 74.25 120 THR A CA 1
ATOM 960 C C . THR A 1 120 ? -27.222 -10.757 70.082 1.00 74.25 120 THR A C 1
ATOM 962 O O . THR A 1 120 ? -26.906 -11.946 70.015 1.00 74.25 120 THR A O 1
ATOM 965 N N . LEU A 1 121 ? -27.209 -10.076 71.227 1.00 71.06 121 LEU A N 1
ATOM 966 C CA . LEU A 1 121 ? -26.895 -10.678 72.519 1.00 71.06 121 LEU A CA 1
ATOM 967 C C . LEU A 1 121 ? -28.021 -11.655 72.911 1.00 71.06 121 LEU A C 1
ATOM 969 O O . LEU A 1 121 ? -29.136 -11.232 73.207 1.00 71.06 121 LEU A O 1
ATOM 973 N N . GLY A 1 122 ? -27.756 -12.962 72.884 1.00 69.44 122 GLY A N 1
ATOM 974 C CA . GLY A 1 122 ? -28.709 -13.960 73.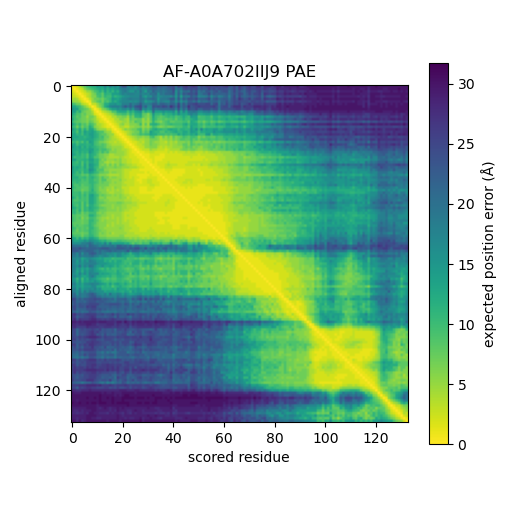377 1.00 69.44 122 GLY A CA 1
ATOM 975 C C . GLY A 1 122 ? -28.829 -13.940 74.908 1.00 69.44 122 GLY A C 1
ATOM 976 O O . GLY A 1 122 ? -27.868 -13.609 75.603 1.00 69.44 122 GLY A O 1
ATOM 977 N N . ASN A 1 123 ? -29.985 -14.364 75.437 1.00 52.84 123 ASN A N 1
ATOM 978 C CA . ASN A 1 123 ? -30.341 -14.456 76.870 1.00 52.84 123 ASN A CA 1
ATOM 979 C C . ASN A 1 123 ? -29.480 -15.435 77.723 1.00 52.84 123 ASN A C 1
ATOM 981 O O . ASN A 1 123 ? -29.938 -15.958 78.737 1.00 52.84 123 ASN A O 1
ATOM 985 N N . SER A 1 124 ? -28.230 -15.720 77.356 1.00 48.97 124 SER A N 1
ATOM 986 C CA . SER A 1 124 ? -27.301 -16.518 78.166 1.00 48.97 124 SER A CA 1
ATOM 987 C C . SER A 1 124 ? -25.865 -16.011 78.029 1.00 48.97 124 SER A C 1
ATOM 989 O O . SER A 1 124 ? -25.197 -16.276 77.035 1.00 48.97 124 SER A O 1
ATOM 991 N N . ASN A 1 125 ? -25.408 -15.284 79.056 1.00 57.38 125 ASN A N 1
ATOM 992 C CA . ASN A 1 125 ? -24.007 -15.109 79.469 1.00 57.38 125 ASN A CA 1
ATOM 993 C C . ASN A 1 125 ? -22.940 -15.073 78.349 1.00 57.38 125 ASN A C 1
ATOM 995 O O . ASN A 1 125 ? -21.982 -15.842 78.357 1.00 57.38 125 ASN A O 1
ATOM 999 N N . GLY A 1 126 ? -23.065 -14.131 77.410 1.00 58.22 126 GLY A N 1
ATOM 1000 C CA . GLY A 1 126 ? -21.921 -13.625 76.639 1.00 58.22 126 GLY A CA 1
ATOM 1001 C C . GLY A 1 126 ? -21.271 -14.579 75.629 1.00 58.22 126 GLY A C 1
ATOM 1002 O O . GLY A 1 126 ? -20.105 -14.379 75.299 1.00 58.22 126 GLY A O 1
ATOM 1003 N N . THR A 1 127 ? -21.980 -15.595 75.124 1.00 57.72 127 THR A N 1
ATOM 1004 C CA . THR A 1 127 ? -21.453 -16.455 74.044 1.00 57.72 127 THR A CA 1
ATOM 1005 C C . THR A 1 127 ? -21.833 -15.888 72.669 1.00 57.72 127 THR A C 1
ATOM 1007 O O . THR A 1 127 ? -23.018 -15.747 72.369 1.00 57.72 127 THR A O 1
ATOM 1010 N N . TYR A 1 128 ? -20.837 -15.558 71.836 1.00 60.91 128 TYR A N 1
ATOM 1011 C CA . TYR A 1 128 ? -21.020 -14.979 70.497 1.00 60.91 128 TYR A CA 1
ATOM 1012 C C . TYR A 1 128 ? -20.871 -16.052 69.414 1.00 60.91 128 TYR A C 1
ATOM 1014 O O . TYR A 1 128 ? -19.792 -16.617 69.251 1.00 60.91 128 TYR A O 1
ATOM 1022 N N . ASN A 1 129 ? -21.934 -16.294 68.644 1.00 61.50 129 ASN A N 1
ATOM 1023 C CA . ASN A 1 129 ? -21.863 -17.103 67.428 1.00 61.50 129 ASN A CA 1
ATOM 1024 C C . ASN A 1 129 ? -21.741 -16.175 66.223 1.00 61.50 129 ASN A C 1
ATOM 1026 O O . ASN A 1 129 ? -22.721 -15.561 65.800 1.00 61.50 129 ASN A O 1
ATOM 1030 N N . PHE A 1 130 ? -20.530 -16.062 65.688 1.00 61.34 130 PHE A N 1
ATOM 1031 C CA . PHE A 1 130 ? -20.293 -15.294 64.475 1.00 61.34 130 PHE A CA 1
ATOM 1032 C C . PHE A 1 130 ? -20.878 -16.030 63.255 1.00 61.34 130 PHE A C 1
ATOM 1034 O O . PHE A 1 130 ? -20.748 -17.253 63.163 1.00 61.34 130 PHE A O 1
ATOM 1041 N N . PRO A 1 131 ? -21.531 -15.318 62.319 1.00 63.50 131 PRO A N 1
ATOM 1042 C CA . PRO A 1 131 ? -22.211 -15.920 61.169 1.00 63.50 131 PRO A CA 1
ATOM 1043 C C . PRO A 1 131 ? -21.279 -16.625 60.167 1.00 63.50 131 PRO A C 1
ATOM 1045 O O . PRO A 1 131 ? -21.768 -17.302 59.261 1.00 63.50 131 PRO A O 1
ATOM 1048 N N . ARG A 1 132 ? -19.954 -16.511 60.324 1.00 64.06 132 ARG A N 1
ATOM 1049 C CA . ARG A 1 132 ? -18.957 -17.285 59.579 1.00 64.06 132 ARG A CA 1
ATOM 1050 C C . ARG A 1 132 ? -17.778 -17.681 60.482 1.00 64.06 132 ARG A C 1
ATOM 1052 O O . ARG A 1 132 ? -17.286 -16.835 61.230 1.00 64.06 132 ARG A O 1
ATOM 1059 N N . ALA A 1 133 ? -17.364 -18.951 60.384 1.00 60.56 133 ALA A N 1
ATOM 1060 C CA . ALA A 1 133 ? -16.190 -19.533 61.049 1.00 60.56 133 ALA A CA 1
ATOM 1061 C C . ALA A 1 133 ? -14.890 -19.256 60.282 1.00 60.56 133 ALA A C 1
ATOM 1063 O O . ALA A 1 133 ? -14.954 -19.203 59.029 1.00 60.56 133 ALA A O 1
#